Protein AF-A0A701IYI7-F1 (afdb_monomer)

Nearest PDB structures (foldseek):
  9gvq-assembly1_B  TM=8.393E-01  e=8.254E-01  Homo sapiens
  9gvq-assembly1_A  TM=9.088E-01  e=8.254E-01  Homo sapiens
  4s20-assembly2_K  TM=3.646E-01  e=5.210E+00  Escherichia coli

Foldseek 3Di:
DDDDDDDDDDDDDPPPDDDDPPPPPPPPPPDDCVVVPPPPDDPPPDFQFDDDPNDTHHAQDWDADPNWIWGFHADPVDDDSHRTDTDTDDD

InterPro domains:
  IPR009971 Protein of unknown function DUF1496 [PF07383] (34-90)

Organism: Salmonella typhimurium (NCBI:txid90371)

pLDDT: mean 76.8, std 16.93, range [44.91, 97.44]

Secondary structure (DSSP, 8-state):
--------------------------------GGGT--SS------TT-EEETTEEE-TT-EEEETTEEEEEEE-TT--SS--EEEEEE--

Solvent-accessible surface area (backbone atoms only — not comparable to full-atom values): 6407 Å² total; per-residue (Å²): 134,90,78,89,81,87,81,92,79,84,86,81,83,84,81,86,76,76,95,76,86,76,83,66,79,83,78,76,77,84,71,63,70,68,86,74,52,73,80,84,58,71,76,72,81,69,68,54,34,30,76,56,94,94,40,83,34,49,75,70,39,73,49,79,55,99,90,42,41,33,29,20,35,76,42,89,88,51,94,56,84,54,36,38,39,78,38,81,48,84,132

Structure (mmCIF, N/CA/C/O backbone):
data_AF-A0A701IYI7-F1
#
_entry.id   AF-A0A701IYI7-F1
#
loop_
_atom_site.group_PDB
_atom_site.id
_atom_site.type_symbol
_atom_site.label_atom_id
_atom_site.label_alt_id
_atom_site.label_comp_id
_atom_site.label_asym_id
_atom_site.label_entity_id
_atom_site.label_seq_id
_atom_site.pdbx_PDB_ins_code
_atom_site.Cartn_x
_atom_site.Cartn_y
_atom_site.Cartn_z
_atom_site.occupancy
_atom_site.B_iso_or_equiv
_atom_site.auth_seq_id
_atom_site.auth_comp_id
_atom_site.auth_asym_id
_atom_site.auth_atom_id
_atom_site.pdbx_PDB_model_num
ATOM 1 N N . MET A 1 1 ? 92.465 -38.023 10.107 1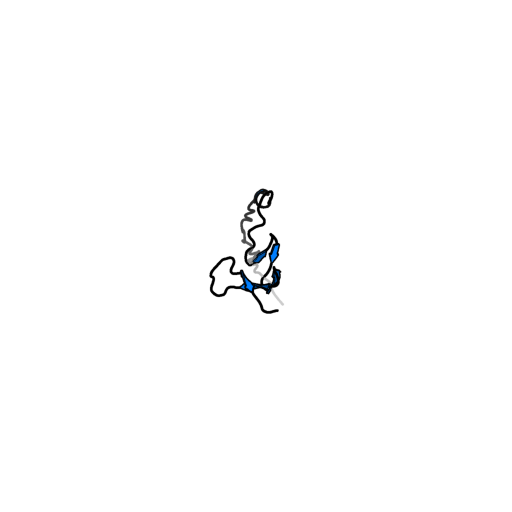.00 44.91 1 MET A N 1
ATOM 2 C CA . MET A 1 1 ? 93.393 -37.214 10.926 1.00 44.91 1 MET A CA 1
ATOM 3 C C . MET A 1 1 ? 93.846 -36.027 10.094 1.00 44.91 1 MET A C 1
ATOM 5 O O . MET A 1 1 ? 94.182 -36.263 8.944 1.00 44.91 1 MET A O 1
ATOM 9 N N . HIS A 1 2 ? 93.901 -34.834 10.705 1.00 46.41 2 HIS A N 1
ATOM 10 C CA . HIS A 1 2 ? 94.446 -33.570 10.171 1.00 46.41 2 HIS A CA 1
ATOM 11 C C . HIS A 1 2 ? 93.615 -32.922 9.040 1.00 46.41 2 HIS A C 1
ATOM 13 O O . HIS A 1 2 ? 93.274 -33.586 8.080 1.00 46.41 2 HIS A O 1
ATOM 19 N N . ARG A 1 3 ? 93.255 -31.637 9.033 1.00 49.88 3 ARG A N 1
ATOM 20 C CA . ARG A 1 3 ? 93.597 -30.462 9.845 1.00 49.88 3 ARG A CA 1
ATOM 21 C C . ARG A 1 3 ? 92.591 -29.364 9.485 1.00 49.88 3 ARG A C 1
ATOM 23 O O . ARG A 1 3 ? 92.230 -29.217 8.324 1.00 49.88 3 ARG A O 1
ATOM 30 N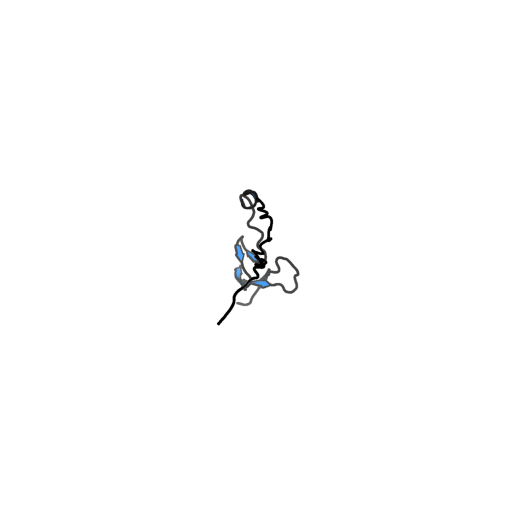 N . SER A 1 4 ? 92.184 -28.611 10.493 1.00 56.09 4 SER A N 1
ATOM 31 C CA . SER A 1 4 ? 91.404 -27.377 10.431 1.00 56.09 4 SER A CA 1
ATOM 32 C C . SER A 1 4 ? 91.970 -26.355 9.439 1.00 56.09 4 SER A C 1
ATOM 34 O O . SER A 1 4 ? 93.191 -26.267 9.328 1.00 56.09 4 SER A O 1
ATOM 36 N N . LEU A 1 5 ? 91.113 -25.505 8.854 1.00 56.16 5 LEU A N 1
ATOM 37 C CA . LEU A 1 5 ? 91.089 -24.054 9.126 1.00 56.16 5 LEU A CA 1
ATOM 38 C C . LEU A 1 5 ? 90.162 -23.280 8.164 1.00 56.16 5 LEU A C 1
ATOM 40 O O . LEU A 1 5 ? 90.251 -23.441 6.956 1.00 56.16 5 LEU A O 1
ATOM 44 N N . VAL A 1 6 ? 89.369 -22.389 8.780 1.00 56.31 6 VAL A N 1
ATOM 45 C CA . VAL A 1 6 ? 88.733 -21.145 8.286 1.00 56.31 6 VAL A CA 1
ATOM 46 C C . VAL A 1 6 ? 87.828 -21.206 7.050 1.00 56.31 6 VAL A C 1
ATOM 48 O O . VAL A 1 6 ? 88.222 -21.639 5.983 1.00 56.31 6 VAL A O 1
ATOM 51 N N . VAL A 1 7 ? 86.632 -20.624 7.155 1.00 60.81 7 VAL A N 1
ATOM 52 C CA . VAL A 1 7 ? 86.391 -19.212 6.806 1.00 60.81 7 VAL A CA 1
ATOM 53 C C . VAL A 1 7 ? 85.024 -18.824 7.380 1.00 60.81 7 VAL A C 1
ATOM 55 O O . VAL A 1 7 ? 83.998 -19.414 7.057 1.00 60.81 7 VAL A O 1
ATOM 58 N N . ALA A 1 8 ? 85.029 -17.829 8.263 1.00 65.94 8 ALA A N 1
ATOM 59 C CA . ALA A 1 8 ? 83.838 -17.090 8.639 1.00 65.94 8 ALA A CA 1
ATOM 60 C C . ALA A 1 8 ? 83.453 -16.166 7.478 1.00 65.94 8 ALA A C 1
ATOM 62 O O . ALA A 1 8 ? 84.279 -15.353 7.073 1.00 65.94 8 ALA A O 1
ATOM 63 N N . VAL A 1 9 ? 82.213 -16.237 6.989 1.00 62.91 9 VAL A N 1
ATOM 64 C CA . VAL A 1 9 ? 81.575 -15.099 6.316 1.00 62.91 9 VAL A CA 1
ATOM 65 C C . VAL A 1 9 ? 80.133 -14.995 6.797 1.00 62.91 9 VAL A C 1
ATOM 67 O O . VAL A 1 9 ? 79.337 -15.925 6.741 1.00 62.91 9 VAL A O 1
ATOM 70 N N . MET A 1 10 ? 79.889 -13.821 7.350 1.00 60.84 10 MET A N 1
ATOM 71 C CA . MET A 1 10 ? 78.659 -13.255 7.862 1.00 60.84 10 MET A CA 1
ATOM 72 C C . MET A 1 10 ? 77.679 -12.924 6.723 1.00 60.84 10 MET A C 1
ATOM 74 O O . MET A 1 10 ? 78.103 -12.697 5.594 1.00 60.84 10 MET A O 1
ATOM 78 N N . ALA A 1 11 ? 76.407 -12.750 7.102 1.00 58.81 11 ALA A N 1
ATOM 79 C CA . ALA A 1 11 ? 75.290 -12.195 6.327 1.00 58.81 11 ALA A CA 1
ATOM 80 C C . ALA A 1 11 ? 74.516 -13.249 5.503 1.00 58.81 11 ALA A C 1
ATOM 82 O O . ALA A 1 11 ? 75.095 -14.074 4.818 1.00 58.81 11 ALA A O 1
ATOM 83 N N . ILE A 1 12 ? 73.184 -13.311 5.518 1.00 60.47 12 ILE A N 1
ATOM 84 C CA . ILE A 1 12 ? 72.186 -12.256 5.719 1.00 60.47 12 ILE A CA 1
ATOM 85 C C . ILE A 1 12 ? 70.904 -12.967 6.182 1.00 60.47 12 ILE A C 1
ATOM 87 O O . ILE A 1 12 ? 70.386 -13.821 5.468 1.00 60.47 12 ILE A O 1
ATOM 91 N N . MET A 1 13 ? 70.390 -12.657 7.372 1.00 64.50 13 MET A N 1
ATOM 92 C CA . MET A 1 13 ? 69.052 -13.103 7.778 1.00 64.50 13 MET A CA 1
ATOM 93 C C . MET A 1 13 ? 68.046 -12.142 7.129 1.00 64.50 13 MET A C 1
ATOM 95 O O . MET A 1 13 ? 68.103 -10.950 7.445 1.00 64.50 13 MET A O 1
ATOM 99 N N . PRO A 1 14 ? 67.142 -12.574 6.229 1.00 57.84 14 PRO A N 1
ATOM 100 C CA . PRO A 1 14 ? 66.088 -11.689 5.769 1.00 57.84 14 PRO A CA 1
ATOM 101 C C . PRO A 1 14 ? 65.055 -11.594 6.895 1.00 57.84 14 PRO A C 1
ATOM 103 O O . PRO A 1 14 ? 64.191 -12.454 7.051 1.00 57.84 14 PRO A O 1
ATOM 106 N N . MET A 1 15 ? 65.157 -10.549 7.714 1.00 65.12 15 MET A N 1
ATOM 107 C CA . MET A 1 15 ? 64.055 -10.129 8.574 1.00 65.12 15 MET A CA 1
ATOM 108 C C . MET A 1 15 ? 62.968 -9.521 7.683 1.00 65.12 15 MET A C 1
ATOM 110 O O . MET A 1 15 ? 62.955 -8.319 7.438 1.00 65.12 15 MET A O 1
ATOM 114 N N . VAL A 1 16 ? 62.058 -10.347 7.169 1.00 65.81 16 VAL A N 1
ATOM 115 C CA . VAL A 1 16 ? 60.803 -9.861 6.581 1.00 65.81 16 VAL A CA 1
ATOM 116 C C . VAL A 1 16 ? 59.798 -9.616 7.708 1.00 65.81 16 VAL A C 1
ATOM 118 O O . VAL A 1 16 ? 59.023 -10.485 8.093 1.00 65.81 16 VAL A O 1
ATOM 121 N N . GLY A 1 17 ? 59.875 -8.423 8.300 1.00 60.31 17 GLY A N 1
ATOM 122 C CA . GLY A 1 17 ? 58.941 -7.938 9.314 1.00 60.31 17 GLY A CA 1
ATOM 123 C C . GLY A 1 17 ? 57.734 -7.225 8.695 1.00 60.31 17 GLY A C 1
ATOM 124 O O . GLY A 1 17 ? 57.895 -6.204 8.041 1.00 60.31 17 GLY A O 1
ATOM 125 N N . LEU A 1 18 ? 56.546 -7.792 8.939 1.00 63.22 18 LEU A N 1
ATOM 126 C CA . LEU A 1 18 ? 55.192 -7.205 8.971 1.00 63.22 18 LEU A CA 1
ATOM 127 C C . LEU A 1 18 ? 54.789 -6.201 7.868 1.00 63.22 18 LEU A C 1
ATOM 129 O O . LEU A 1 18 ? 54.995 -4.994 7.973 1.00 63.22 18 LEU A O 1
ATOM 133 N N . ALA A 1 19 ? 54.019 -6.692 6.894 1.00 56.03 19 ALA A N 1
ATOM 134 C CA . ALA A 1 19 ? 53.091 -5.859 6.137 1.00 56.03 19 ALA A CA 1
ATOM 135 C C . ALA 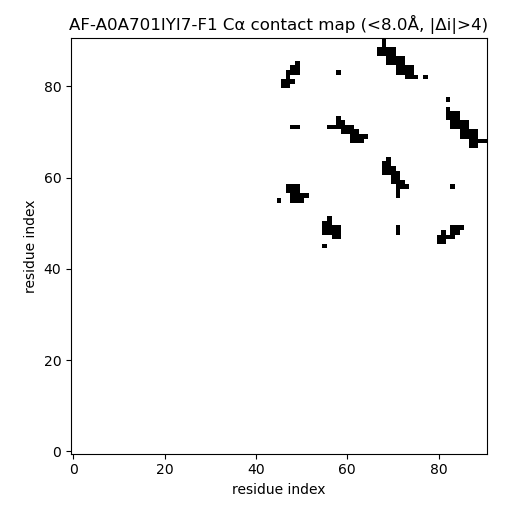A 1 19 ? 51.890 -5.485 7.026 1.00 56.03 19 ALA A C 1
ATOM 137 O O . ALA A 1 19 ? 51.025 -6.319 7.282 1.00 56.03 19 ALA A O 1
ATOM 138 N N . ASN A 1 20 ? 51.809 -4.236 7.484 1.00 59.97 20 ASN A N 1
ATOM 139 C CA . ASN A 1 20 ? 50.527 -3.631 7.855 1.00 59.97 20 ASN A CA 1
ATOM 140 C C . ASN A 1 20 ? 50.566 -2.111 7.659 1.00 59.97 20 ASN A C 1
ATOM 142 O O . ASN A 1 20 ? 50.581 -1.339 8.612 1.00 59.97 20 ASN A O 1
ATOM 146 N N . GLN A 1 21 ? 50.588 -1.675 6.400 1.00 59.88 21 GLN A N 1
ATOM 147 C CA . GLN A 1 21 ? 50.216 -0.305 6.047 1.00 59.88 21 GLN A CA 1
ATOM 148 C C . GLN A 1 21 ? 48.761 -0.288 5.582 1.00 59.88 21 GLN A C 1
ATOM 150 O O . GLN A 1 21 ? 48.457 0.009 4.433 1.00 59.88 21 GLN A O 1
ATOM 155 N N . ASN A 1 22 ? 47.836 -0.609 6.484 1.00 58.84 22 ASN A N 1
ATOM 156 C CA . ASN A 1 22 ? 46.467 -0.132 6.345 1.00 58.84 22 ASN A CA 1
ATOM 157 C C . ASN A 1 22 ? 46.271 1.053 7.293 1.00 58.84 22 ASN A C 1
ATOM 159 O O . ASN A 1 22 ? 45.509 0.990 8.254 1.00 58.84 22 ASN A O 1
ATOM 163 N N . SER A 1 23 ? 46.973 2.150 7.008 1.00 59.25 23 SER A N 1
ATOM 164 C CA . SER A 1 23 ? 46.633 3.471 7.535 1.00 59.25 23 SER A CA 1
ATOM 165 C C . SER A 1 23 ? 45.360 3.949 6.836 1.00 59.25 23 SER A C 1
ATOM 167 O O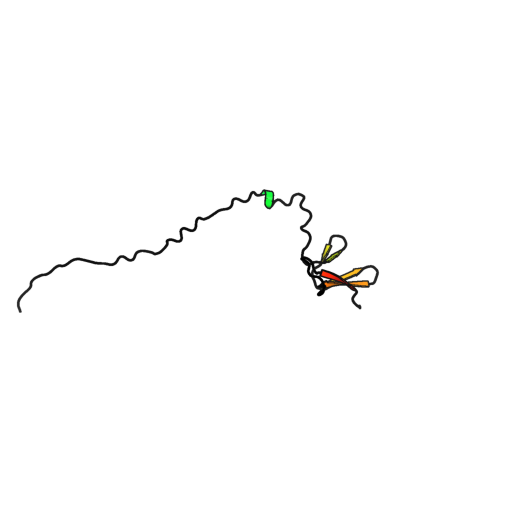 . SER A 1 23 ? 45.390 4.838 5.990 1.00 59.25 23 SER A O 1
ATOM 169 N N . ARG A 1 24 ? 44.227 3.313 7.147 1.00 63.09 24 ARG A N 1
ATOM 170 C CA . ARG A 1 24 ? 42.924 3.923 6.902 1.00 63.09 24 ARG A CA 1
ATOM 171 C C . ARG A 1 24 ? 42.777 5.023 7.949 1.00 63.09 24 ARG A C 1
ATOM 173 O O . ARG A 1 24 ? 42.818 4.693 9.133 1.00 63.09 24 ARG A O 1
ATOM 180 N N . PRO A 1 25 ? 42.667 6.305 7.566 1.00 63.41 25 PRO A N 1
ATOM 181 C CA . PRO A 1 25 ? 42.272 7.311 8.531 1.00 63.41 25 PRO A CA 1
ATOM 182 C C . PRO A 1 25 ? 40.897 6.899 9.060 1.00 63.41 25 PRO A C 1
ATOM 184 O O . PRO A 1 25 ? 39.959 6.713 8.282 1.00 63.41 25 PRO A O 1
ATOM 187 N N . ASP A 1 26 ? 40.806 6.685 10.369 1.00 64.56 26 ASP A N 1
ATOM 188 C CA . ASP A 1 26 ? 39.543 6.462 11.062 1.00 64.56 26 ASP A CA 1
ATOM 189 C C . ASP A 1 26 ? 38.809 7.809 11.059 1.00 64.56 26 ASP A C 1
ATOM 191 O O . ASP A 1 26 ? 38.990 8.660 11.930 1.00 64.56 26 ASP A O 1
ATOM 195 N N . ILE A 1 27 ? 38.096 8.079 9.964 1.00 71.69 27 ILE A N 1
ATOM 196 C CA . ILE A 1 27 ? 37.305 9.295 9.795 1.00 71.69 27 ILE A CA 1
ATOM 197 C C . ILE A 1 27 ? 36.063 9.113 10.663 1.00 71.69 27 ILE A C 1
ATOM 199 O O . ILE A 1 27 ? 35.032 8.618 10.209 1.00 71.69 27 ILE A O 1
ATOM 203 N N . GLN A 1 28 ? 36.170 9.492 11.933 1.00 68.44 28 GLN A N 1
ATOM 204 C CA . GLN A 1 28 ? 35.011 9.577 12.809 1.00 68.44 28 GLN A CA 1
ATOM 205 C C . GLN A 1 28 ? 34.256 10.860 12.487 1.00 68.44 28 GLN A C 1
ATOM 207 O O . GLN A 1 28 ? 34.626 11.961 12.898 1.00 68.44 28 GLN A O 1
ATOM 212 N N . VAL A 1 29 ? 33.198 10.713 11.692 1.00 73.62 29 VAL A N 1
ATOM 213 C CA . VAL A 1 29 ? 32.246 11.789 11.430 1.00 73.62 29 VAL A CA 1
ATOM 214 C C . VAL A 1 29 ? 31.446 11.994 12.713 1.00 73.62 29 VAL A C 1
ATOM 216 O O . VAL A 1 29 ? 30.555 11.208 13.025 1.00 73.62 29 VAL A O 1
ATOM 219 N N . ASN A 1 30 ? 31.791 13.028 13.482 1.00 69.06 30 ASN A N 1
ATOM 220 C CA . ASN A 1 30 ? 30.999 13.444 14.634 1.00 69.06 30 ASN A CA 1
ATOM 221 C C . ASN A 1 30 ? 29.669 14.005 14.122 1.00 69.06 30 ASN A C 1
ATOM 223 O O . ASN A 1 30 ? 29.586 15.162 13.707 1.00 69.06 30 ASN A O 1
ATOM 227 N N . VAL A 1 31 ? 28.653 13.150 14.072 1.00 77.31 31 VAL A N 1
ATOM 228 C CA . VAL A 1 31 ? 27.306 13.550 13.694 1.00 77.31 31 VAL A CA 1
ATOM 229 C C . VAL A 1 31 ? 26.620 14.106 14.950 1.00 77.31 31 VAL A C 1
ATOM 231 O O . VAL A 1 31 ? 26.500 13.373 15.934 1.00 77.31 31 VAL A O 1
ATOM 234 N N . PRO A 1 32 ? 26.180 15.377 14.944 1.00 71.69 32 PRO A N 1
ATOM 235 C CA . PRO A 1 32 ? 25.538 15.995 16.099 1.00 71.69 32 PRO A CA 1
ATOM 236 C C . PRO A 1 32 ? 24.298 15.193 16.557 1.00 71.69 32 PRO A C 1
ATOM 238 O O . PRO A 1 32 ? 23.552 14.701 15.710 1.00 71.69 32 PRO A O 1
ATOM 241 N N . PRO A 1 33 ? 24.026 15.023 17.863 1.00 63.91 33 PRO A N 1
ATOM 242 C CA . PRO A 1 33 ? 22.884 14.232 18.345 1.00 63.91 33 PRO A CA 1
ATOM 243 C C . PRO A 1 33 ? 21.517 14.794 17.906 1.00 63.91 33 PRO A C 1
ATOM 245 O O . PRO A 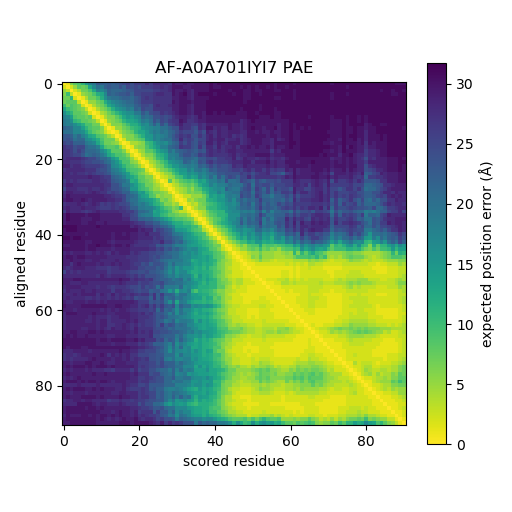1 33 ? 20.497 14.100 17.964 1.00 63.91 33 PRO A O 1
ATOM 248 N N . GLU A 1 34 ? 21.475 16.037 17.427 1.00 60.44 34 GLU A N 1
ATOM 249 C CA . GLU A 1 34 ? 20.284 16.719 16.927 1.00 60.44 34 GLU A CA 1
ATOM 250 C C . GLU A 1 34 ? 19.724 16.075 15.647 1.00 60.44 34 GLU A C 1
ATOM 252 O O . GLU A 1 34 ? 18.518 16.141 15.434 1.00 60.44 34 GLU A O 1
ATOM 257 N N . VAL A 1 35 ? 20.533 15.378 14.833 1.00 58.81 35 VAL A N 1
ATOM 258 C CA . VAL A 1 35 ? 20.022 14.622 13.660 1.00 58.81 35 VAL A CA 1
ATOM 259 C C . VAL A 1 35 ? 19.388 13.280 14.034 1.00 58.81 35 VAL A C 1
ATOM 261 O O . VAL A 1 35 ? 18.667 12.703 13.225 1.00 58.81 35 VAL A O 1
ATOM 264 N N . PHE A 1 36 ? 19.595 12.802 15.263 1.00 57.44 36 PHE A N 1
ATOM 265 C CA . PHE A 1 36 ? 18.864 11.658 15.825 1.00 57.44 36 PHE A CA 1
ATOM 266 C C . PHE A 1 36 ? 17.678 12.097 16.691 1.00 57.44 36 PHE A C 1
ATOM 268 O O . PHE A 1 36 ? 16.859 11.276 17.104 1.00 57.44 36 PHE A O 1
ATOM 275 N N . SER A 1 37 ? 17.575 13.396 16.975 1.00 54.66 37 SER A N 1
ATOM 276 C CA . SER A 1 37 ? 16.537 13.956 17.827 1.00 54.66 37 SER A CA 1
ATOM 277 C C . SER A 1 37 ? 15.276 14.229 17.009 1.00 54.66 37 SER A C 1
ATOM 279 O O . SER A 1 37 ? 14.983 15.361 16.636 1.00 54.66 37 SER A O 1
ATOM 281 N N . THR A 1 38 ? 14.476 13.186 16.787 1.00 56.94 38 THR A N 1
ATOM 282 C CA . THR A 1 38 ? 13.078 13.271 16.328 1.00 56.94 38 THR A CA 1
ATOM 283 C C . THR A 1 38 ? 12.197 13.934 17.400 1.00 56.94 38 THR A C 1
ATOM 285 O O . THR A 1 38 ? 11.287 13.316 17.949 1.00 56.94 38 THR A O 1
ATOM 288 N N . ARG A 1 39 ? 12.451 15.193 17.769 1.00 48.88 39 ARG A N 1
ATOM 289 C CA . ARG A 1 39 ? 11.540 15.973 18.618 1.00 48.88 39 ARG A CA 1
ATOM 290 C C . ARG A 1 39 ? 10.770 16.927 17.708 1.00 48.88 39 ARG A C 1
ATOM 292 O O . ARG A 1 39 ? 11.243 18.009 17.393 1.00 48.88 39 ARG A O 1
ATOM 299 N N . GLY A 1 40 ? 9.604 16.469 17.244 1.00 55.78 40 GLY A N 1
ATOM 300 C CA . GLY A 1 40 ? 8.738 17.188 16.294 1.00 55.78 40 GLY A CA 1
ATOM 301 C C . GLY A 1 40 ? 8.759 16.647 14.861 1.00 55.78 40 GLY A C 1
ATOM 302 O O . GLY A 1 40 ? 8.102 17.200 13.985 1.00 55.78 40 GLY A O 1
ATOM 303 N N . GLN A 1 41 ? 9.483 15.557 14.610 1.00 51.09 41 GLN A N 1
ATOM 304 C CA . GLN A 1 41 ? 9.499 14.898 13.311 1.00 51.09 41 GLN A CA 1
ATOM 305 C C . GLN A 1 41 ? 8.197 14.109 13.170 1.00 51.09 41 GLN A C 1
ATOM 307 O O . GLN A 1 41 ? 7.992 13.131 13.890 1.00 51.09 41 GLN A O 1
ATOM 312 N N . SER A 1 42 ? 7.304 14.552 12.275 1.00 57.91 42 SER A N 1
ATOM 313 C CA . SER A 1 42 ? 6.223 13.702 11.766 1.00 57.91 42 SER A CA 1
ATOM 314 C C . SER A 1 42 ? 6.821 12.321 11.528 1.00 57.91 42 SER A C 1
ATOM 316 O O . SER A 1 42 ? 7.873 12.248 10.879 1.00 57.91 42 SER A O 1
ATOM 318 N N . SER A 1 43 ? 6.222 11.265 12.095 1.00 60.03 43 SER A N 1
ATOM 319 C CA . SER A 1 43 ? 6.639 9.884 11.830 1.00 60.03 43 SER A CA 1
ATOM 320 C C . SER A 1 43 ? 6.958 9.789 10.347 1.00 60.03 43 SER A C 1
ATOM 322 O O . SER A 1 43 ? 6.101 10.180 9.547 1.00 60.03 43 SER A O 1
ATOM 324 N N . GLN A 1 44 ? 8.199 9.430 9.993 1.00 65.81 44 GLN A N 1
ATOM 325 C CA . GLN A 1 44 ? 8.635 9.503 8.599 1.00 65.81 44 GLN A CA 1
ATOM 326 C C . GLN A 1 44 ? 7.553 8.879 7.711 1.00 65.81 44 GLN A C 1
ATOM 328 O O . GLN A 1 44 ? 7.020 7.830 8.094 1.00 65.81 44 GLN A O 1
ATOM 333 N N . PRO A 1 45 ? 7.168 9.538 6.598 1.00 71.25 45 PRO A N 1
ATOM 334 C CA . PRO A 1 45 ? 6.107 9.034 5.745 1.00 71.25 45 PRO A CA 1
ATOM 335 C C . PRO A 1 45 ? 6.453 7.597 5.394 1.00 71.25 45 PRO A C 1
ATOM 337 O O . PRO A 1 45 ? 7.539 7.310 4.889 1.00 71.25 45 PRO A O 1
ATOM 340 N N . CYS A 1 46 ? 5.565 6.690 5.775 1.00 82.38 46 CYS A N 1
ATOM 341 C CA . CYS A 1 46 ? 5.861 5.281 5.712 1.00 82.38 46 CYS A CA 1
ATOM 342 C C . CYS A 1 46 ? 5.999 4.867 4.239 1.00 82.38 46 CYS A C 1
ATOM 344 O O . CYS A 1 46 ? 5.061 4.946 3.442 1.00 82.38 46 CYS A O 1
ATOM 346 N N . ILE A 1 47 ? 7.226 4.503 3.872 1.00 81.88 47 ILE A N 1
ATOM 347 C CA . ILE A 1 47 ? 7.570 3.993 2.550 1.00 81.88 47 ILE A CA 1
ATOM 348 C C . ILE A 1 47 ? 7.166 2.518 2.501 1.00 81.88 47 ILE A C 1
ATOM 350 O O . ILE A 1 47 ? 7.476 1.761 3.415 1.00 81.88 47 ILE A O 1
ATOM 354 N N . GLN A 1 48 ? 6.455 2.110 1.447 1.00 88.75 48 GLN A N 1
ATOM 355 C CA . GLN A 1 48 ? 5.951 0.738 1.267 1.00 88.75 48 GLN A CA 1
ATOM 356 C C . GLN A 1 48 ? 4.886 0.293 2.291 1.00 88.75 48 GLN A C 1
ATOM 358 O O . GLN A 1 48 ? 4.926 -0.826 2.804 1.00 88.75 48 GLN A O 1
ATOM 363 N N . CYS A 1 49 ? 3.896 1.142 2.564 1.00 93.50 49 CYS A N 1
ATOM 364 C CA . CYS A 1 49 ? 2.717 0.774 3.351 1.00 93.50 49 CYS A CA 1
ATOM 365 C C . CYS A 1 49 ? 1.465 1.513 2.868 1.00 93.50 49 CYS A C 1
ATOM 367 O O . CYS A 1 49 ? 1.549 2.554 2.209 1.00 93.50 49 CYS A O 1
ATOM 369 N N . CYS A 1 50 ? 0.304 0.985 3.240 1.00 94.62 50 CYS A N 1
ATOM 370 C CA . CYS A 1 50 ? -0.961 1.697 3.143 1.00 94.62 50 CYS A CA 1
ATOM 371 C C . CYS A 1 50 ? -1.278 2.369 4.482 1.00 94.62 50 CYS A C 1
ATOM 373 O O . CYS A 1 50 ? -0.960 1.825 5.538 1.00 94.62 50 CYS A O 1
ATOM 375 N N . VAL A 1 51 ? -1.936 3.528 4.453 1.00 93.88 51 VAL A N 1
ATOM 376 C CA . VAL A 1 51 ? -2.317 4.269 5.666 1.00 93.88 51 VAL A CA 1
ATOM 377 C C . VAL A 1 51 ? -3.837 4.310 5.792 1.00 93.88 51 VAL A C 1
ATOM 379 O O . VAL A 1 51 ? -4.542 4.494 4.796 1.00 93.88 51 VAL A O 1
ATOM 382 N N . TYR A 1 52 ? -4.352 4.110 7.004 1.00 94.06 52 TYR A N 1
ATOM 383 C CA . TYR A 1 52 ? -5.770 4.271 7.332 1.00 94.06 52 TYR A CA 1
ATOM 384 C C . TYR A 1 52 ? -5.924 4.765 8.776 1.00 94.06 52 TYR A C 1
ATOM 386 O O . TYR A 1 52 ? -5.378 4.142 9.678 1.00 94.06 52 TYR A O 1
ATOM 394 N N . GLN A 1 53 ? -6.649 5.874 8.993 1.00 91.00 53 GLN A N 1
ATOM 395 C CA . GLN A 1 53 ? -6.831 6.514 10.315 1.00 91.00 53 GLN A CA 1
ATOM 396 C C . GLN A 1 53 ? -5.517 6.661 11.110 1.00 91.00 53 GLN A C 1
ATOM 398 O O . GLN A 1 53 ? -5.426 6.239 12.260 1.00 91.00 53 GLN A O 1
ATOM 403 N N . ASP A 1 54 ? -4.472 7.180 10.460 1.00 88.00 54 ASP A N 1
ATOM 404 C CA . ASP A 1 54 ? -3.139 7.374 11.056 1.00 88.00 54 ASP A CA 1
ATOM 405 C C . ASP A 1 54 ? -2.407 6.082 11.472 1.00 88.00 54 ASP A C 1
ATOM 407 O O . ASP A 1 54 ? -1.378 6.131 12.146 1.00 88.00 54 ASP A O 1
ATOM 411 N N . GLN A 1 55 ? -2.899 4.917 11.043 1.00 90.56 55 GLN A N 1
ATOM 412 C CA . GLN A 1 55 ? -2.234 3.627 11.216 1.00 90.56 55 GLN A CA 1
ATOM 413 C C . GLN A 1 55 ? -1.591 3.161 9.911 1.00 90.56 55 GLN A C 1
ATOM 415 O O . GLN A 1 55 ? -2.182 3.263 8.831 1.00 90.56 55 GLN A O 1
ATOM 420 N N . ASN A 1 56 ? -0.383 2.611 10.029 1.00 93.31 56 ASN A N 1
ATOM 421 C CA . ASN A 1 56 ? 0.407 2.105 8.911 1.00 93.31 56 ASN A CA 1
ATOM 422 C C . ASN A 1 56 ? 0.216 0.591 8.775 1.00 93.31 56 ASN A C 1
ATOM 424 O O . ASN A 1 56 ? 0.351 -0.150 9.747 1.00 93.31 56 ASN A O 1
ATOM 428 N N . TYR A 1 57 ? -0.040 0.128 7.555 1.00 94.38 57 TYR A N 1
ATOM 429 C CA . TYR A 1 57 ? -0.326 -1.267 7.235 1.00 94.38 57 TYR A CA 1
ATOM 430 C C . TYR A 1 57 ? 0.632 -1.787 6.166 1.00 94.38 57 TYR A C 1
ATOM 432 O O . TYR A 1 57 ? 0.768 -1.186 5.100 1.00 94.38 57 TYR A O 1
ATOM 440 N N . SER A 1 58 ? 1.281 -2.920 6.431 1.00 94.38 58 SER A N 1
ATOM 441 C CA . SER A 1 58 ? 2.198 -3.553 5.481 1.00 94.38 58 SER A CA 1
ATOM 442 C C . SER A 1 58 ? 1.469 -4.183 4.289 1.00 94.38 58 SER A C 1
ATOM 444 O O . SER A 1 58 ? 0.259 -4.419 4.324 1.00 94.38 58 SER A O 1
ATOM 446 N N . GLU A 1 59 ? 2.227 -4.507 3.239 1.00 95.56 59 GLU A N 1
ATOM 447 C CA . GLU A 1 59 ? 1.740 -5.294 2.102 1.00 95.56 59 GLU A CA 1
ATOM 448 C C . GLU A 1 59 ? 1.033 -6.575 2.586 1.00 95.56 59 GLU A C 1
ATOM 450 O O . GLU A 1 59 ? 1.500 -7.261 3.497 1.00 95.56 59 GLU A O 1
ATOM 455 N N . GLY A 1 60 ? -0.134 -6.866 2.014 1.00 95.62 60 GLY A N 1
ATOM 456 C CA . GLY A 1 60 ? -0.977 -8.007 2.363 1.00 95.62 60 GLY A CA 1
ATOM 457 C C . GLY A 1 60 ? -1.973 -7.767 3.501 1.00 95.62 60 GLY A C 1
ATOM 458 O O . GLY A 1 60 ? -2.904 -8.564 3.629 1.00 95.62 60 GLY A O 1
ATOM 459 N N . ALA A 1 61 ? -1.843 -6.686 4.281 1.00 96.88 61 ALA A N 1
ATOM 460 C CA . ALA A 1 61 ? -2.768 -6.371 5.371 1.00 96.88 61 ALA A CA 1
ATOM 461 C C . ALA A 1 61 ? -4.213 -6.219 4.877 1.00 96.88 61 ALA A C 1
ATOM 463 O O . ALA A 1 61 ? -4.443 -5.651 3.809 1.00 96.88 61 ALA A O 1
ATOM 464 N N . VAL A 1 62 ? -5.182 -6.684 5.672 1.00 97.06 62 VAL A N 1
ATOM 465 C CA . VAL A 1 62 ? -6.614 -6.619 5.348 1.00 97.06 62 VAL A CA 1
ATOM 466 C C . VAL A 1 62 ? -7.359 -5.847 6.429 1.00 97.06 62 VAL A C 1
ATOM 468 O O . VAL A 1 62 ? -7.238 -6.156 7.613 1.00 97.06 62 VAL A O 1
ATOM 471 N N . ILE A 1 63 ? -8.159 -4.866 6.015 1.00 96.75 63 ILE A N 1
ATOM 472 C CA . ILE A 1 63 ? -9.047 -4.102 6.894 1.00 96.75 63 ILE A CA 1
ATOM 473 C C . ILE A 1 63 ? -10.487 -4.180 6.392 1.00 96.75 63 ILE A C 1
ATOM 475 O O . ILE A 1 63 ? -10.743 -4.317 5.194 1.00 96.75 63 ILE A O 1
ATOM 479 N N . LYS A 1 64 ? -11.441 -4.067 7.318 1.00 96.00 64 LYS A N 1
ATOM 480 C CA . LYS A 1 64 ? -12.862 -3.929 7.001 1.00 96.00 64 LYS A CA 1
ATOM 481 C C . LYS A 1 64 ? -13.283 -2.489 7.249 1.00 96.00 64 LYS A C 1
ATOM 483 O O . LYS A 1 64 ? -13.217 -2.019 8.380 1.00 96.00 64 LYS A O 1
ATOM 488 N N . VAL A 1 65 ? -13.743 -1.814 6.203 1.00 94.44 65 VAL A N 1
ATOM 489 C CA . VAL A 1 65 ? -14.200 -0.421 6.260 1.00 94.44 65 VAL A CA 1
ATOM 490 C C . VAL A 1 65 ? -15.583 -0.372 5.638 1.00 94.44 65 VAL A C 1
ATOM 492 O O . VAL A 1 65 ? -15.754 -0.838 4.519 1.00 94.44 65 VAL A O 1
ATOM 495 N N . GLU A 1 66 ? -16.584 0.119 6.372 1.00 92.50 66 GLU A N 1
ATOM 496 C CA . GLU A 1 66 ? -17.949 0.320 5.845 1.00 92.50 66 GLU A CA 1
ATOM 497 C C . GLU A 1 66 ? -18.552 -0.924 5.155 1.00 92.50 66 GLU A C 1
ATOM 499 O O . GLU A 1 66 ? -19.281 -0.840 4.172 1.00 92.50 66 GLU A O 1
ATOM 504 N N . GLY A 1 67 ? -18.226 -2.119 5.656 1.00 92.62 67 GLY A N 1
ATOM 505 C CA . GLY A 1 67 ? -18.739 -3.378 5.108 1.00 92.62 67 GLY A CA 1
ATOM 506 C C . GLY A 1 67 ? -17.986 -3.928 3.891 1.00 92.62 67 GLY A C 1
ATOM 507 O O . GLY A 1 67 ? -18.303 -5.038 3.471 1.00 9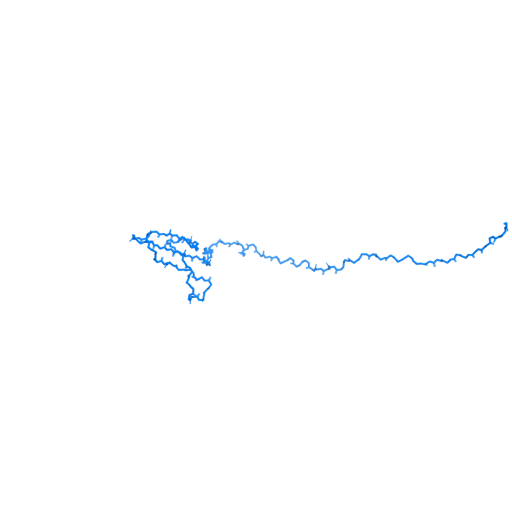2.62 67 GLY A O 1
ATOM 508 N N . VAL A 1 68 ? -16.962 -3.239 3.374 1.00 95.62 68 VAL A N 1
ATOM 509 C CA . VAL A 1 68 ? -16.054 -3.774 2.345 1.00 95.62 68 VAL A CA 1
ATOM 510 C C . VAL A 1 68 ? -14.725 -4.226 2.950 1.00 95.62 68 VAL A C 1
ATOM 512 O O . VAL A 1 68 ? -14.245 -3.643 3.923 1.00 95.62 68 VAL A O 1
ATOM 515 N N . LEU A 1 69 ? -14.119 -5.265 2.369 1.00 96.44 69 LEU A N 1
ATOM 516 C CA . LEU A 1 69 ? -12.743 -5.652 2.678 1.00 96.44 69 LEU A CA 1
ATOM 517 C C . LEU A 1 69 ? -11.779 -4.938 1.740 1.00 96.44 69 LEU A C 1
ATOM 519 O O . LEU A 1 69 ? -11.944 -4.963 0.517 1.00 96.44 69 LEU A O 1
ATOM 523 N N . LEU A 1 70 ? -10.759 -4.324 2.324 1.00 97.19 70 LEU A N 1
ATOM 524 C CA . LEU A 1 70 ? -9.648 -3.714 1.615 1.00 97.19 70 LEU A CA 1
ATOM 525 C C . LEU A 1 70 ? -8.377 -4.474 1.963 1.00 97.19 70 LEU A C 1
ATOM 527 O O . LEU A 1 70 ? -8.118 -4.727 3.136 1.00 97.19 70 LEU A O 1
ATOM 531 N N . GLN A 1 71 ? -7.577 -4.799 0.955 1.00 97.44 71 GLN A N 1
ATOM 532 C CA . GLN A 1 71 ? -6.240 -5.344 1.122 1.00 97.44 71 GLN A CA 1
ATOM 533 C C . GLN A 1 71 ? -5.203 -4.333 0.642 1.00 97.44 71 GLN A C 1
ATOM 535 O O . GLN A 1 71 ? -5.360 -3.741 -0.428 1.00 97.44 71 GLN A O 1
ATOM 540 N N . CYS A 1 72 ? -4.144 -4.141 1.422 1.00 97.00 72 CYS A N 1
ATOM 541 C CA . CYS A 1 72 ? -2.998 -3.347 1.014 1.00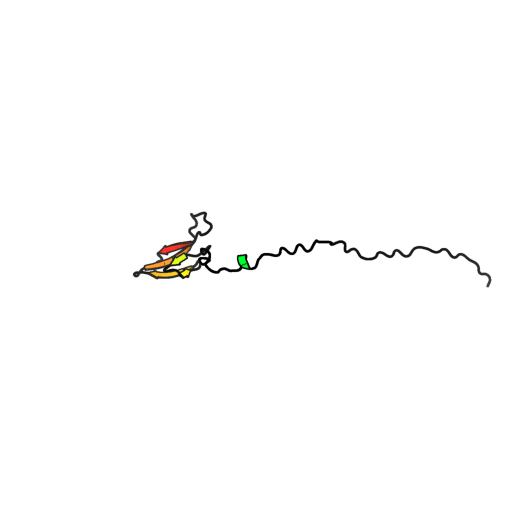 97.00 72 CYS A CA 1
ATOM 542 C C . CYS A 1 72 ? -2.187 -4.156 0.001 1.00 97.00 72 CYS A C 1
ATOM 544 O O . CYS A 1 72 ? -1.604 -5.181 0.349 1.00 97.00 72 CYS A O 1
ATOM 546 N N . GLN A 1 73 ? -2.188 -3.740 -1.260 1.00 96.12 73 GLN A N 1
ATOM 547 C CA . GLN A 1 73 ? -1.560 -4.479 -2.353 1.00 96.12 73 GLN A CA 1
ATOM 548 C C . GLN A 1 73 ? -0.640 -3.576 -3.159 1.00 96.12 73 GLN A C 1
ATOM 550 O O . GLN A 1 73 ? -0.853 -2.368 -3.249 1.00 96.12 73 GLN A O 1
ATOM 555 N N . ARG A 1 74 ? 0.357 -4.180 -3.798 1.00 94.88 74 ARG A N 1
ATOM 556 C CA . ARG A 1 74 ? 1.211 -3.489 -4.755 1.00 94.88 74 ARG A CA 1
ATOM 557 C C . ARG A 1 74 ? 0.447 -3.174 -6.033 1.00 94.88 74 ARG A C 1
ATOM 559 O O . ARG A 1 74 ? -0.161 -4.052 -6.640 1.00 94.88 74 ARG A O 1
ATOM 566 N N . ASP A 1 75 ? 0.513 -1.923 -6.464 1.00 93.81 75 ASP A N 1
ATOM 567 C CA . ASP A 1 75 ? 0.077 -1.541 -7.796 1.00 93.81 75 ASP A CA 1
ATOM 568 C C . ASP A 1 75 ? 1.222 -1.713 -8.797 1.00 93.81 75 ASP A C 1
ATOM 570 O O . ASP A 1 75 ? 2.131 -0.891 -8.877 1.00 93.81 75 ASP A O 1
ATOM 574 N N . GLU A 1 76 ? 1.170 -2.788 -9.582 1.00 91.19 76 GLU A N 1
ATOM 575 C CA . GLU A 1 76 ? 2.209 -3.1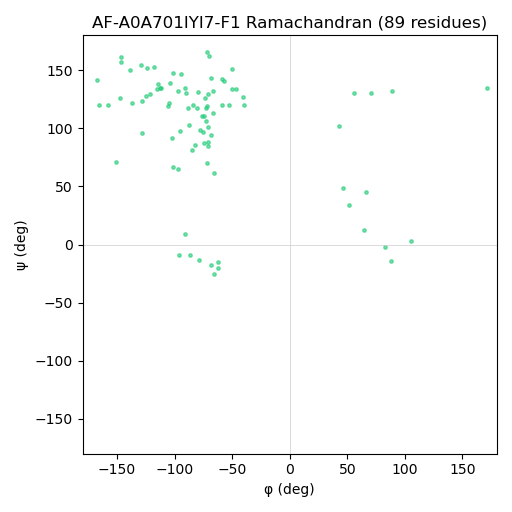36 -10.564 1.00 91.19 76 GLU A CA 1
ATOM 576 C C . GLU A 1 76 ? 2.383 -2.087 -11.670 1.00 91.19 76 GLU A C 1
ATOM 578 O O . GLU A 1 76 ? 3.415 -2.039 -12.334 1.00 91.19 76 GLU A O 1
ATOM 583 N N . LYS A 1 77 ? 1.372 -1.238 -11.878 1.00 90.88 77 LYS A N 1
ATOM 584 C CA . LYS A 1 77 ? 1.383 -0.195 -12.909 1.00 90.88 77 LYS A CA 1
ATOM 585 C C . LYS A 1 77 ? 2.030 1.106 -12.439 1.00 90.88 77 LYS A C 1
ATOM 587 O O . LYS A 1 77 ? 2.244 1.999 -13.256 1.00 90.88 77 LYS A O 1
ATOM 592 N N . THR A 1 78 ? 2.328 1.223 -11.147 1.00 88.69 78 THR A N 1
ATOM 593 C CA . THR A 1 78 ? 2.822 2.456 -10.541 1.00 88.69 78 THR A CA 1
ATOM 594 C C . THR A 1 78 ? 4.319 2.353 -10.259 1.00 88.69 78 THR A C 1
ATOM 596 O O . THR A 1 78 ? 4.774 1.508 -9.490 1.00 88.69 78 THR A O 1
ATOM 599 N N . ILE A 1 79 ? 5.095 3.270 -10.842 1.00 88.69 79 ILE A N 1
ATOM 600 C CA . ILE A 1 79 ? 6.514 3.462 -10.522 1.00 88.69 79 ILE A CA 1
ATOM 601 C C . ILE A 1 79 ? 6.599 4.588 -9.485 1.00 88.69 79 ILE A C 1
ATOM 603 O O . ILE A 1 79 ? 6.526 5.766 -9.823 1.00 88.69 79 ILE A O 1
ATOM 607 N N . SER A 1 80 ? 6.694 4.216 -8.207 1.00 84.62 80 SER A N 1
ATOM 608 C CA . SER A 1 80 ? 6.709 5.124 -7.051 1.00 84.62 80 SER A CA 1
ATOM 609 C C . SER A 1 80 ? 7.591 4.558 -5.935 1.00 84.62 80 SER A C 1
ATOM 611 O O . SER A 1 80 ? 7.777 3.344 -5.839 1.00 84.62 80 SER A O 1
ATOM 613 N N . THR A 1 81 ? 8.093 5.423 -5.051 1.00 86.00 81 THR A N 1
ATOM 614 C CA . THR A 1 81 ? 8.757 5.021 -3.796 1.00 86.00 81 THR A CA 1
ATOM 615 C C . THR A 1 81 ? 7.781 4.402 -2.787 1.00 86.00 81 THR A C 1
ATOM 617 O O . THR A 1 81 ? 8.204 3.678 -1.888 1.00 86.00 81 THR A O 1
ATOM 620 N N . ASN A 1 82 ? 6.475 4.625 -2.964 1.00 89.19 82 ASN A N 1
ATOM 621 C CA . ASN A 1 82 ? 5.413 3.887 -2.289 1.00 89.19 82 ASN A CA 1
ATOM 622 C C . ASN A 1 82 ? 4.397 3.357 -3.321 1.00 89.19 82 ASN A C 1
ATOM 624 O O . ASN A 1 82 ? 3.510 4.104 -3.738 1.00 89.19 82 ASN A O 1
ATOM 628 N N . PRO A 1 83 ? 4.535 2.096 -3.770 1.00 93.19 83 PRO A N 1
ATOM 629 C CA . PRO A 1 83 ? 3.640 1.499 -4.757 1.00 93.19 83 PRO A CA 1
ATOM 630 C C . PRO A 1 83 ? 2.439 0.768 -4.128 1.00 93.19 83 PRO A C 1
ATOM 632 O O . PRO A 1 83 ? 1.757 0.031 -4.837 1.00 93.19 83 PRO A O 1
ATOM 635 N N . LEU A 1 84 ? 2.196 0.885 -2.815 1.00 95.69 84 LEU A N 1
ATOM 636 C CA . LEU A 1 84 ? 1.110 0.159 -2.151 1.00 95.69 84 LEU A CA 1
ATOM 637 C C . LEU A 1 84 ? -0.190 0.969 -2.119 1.00 95.69 84 LEU A C 1
ATOM 639 O O . LEU A 1 84 ? -0.197 2.154 -1.791 1.00 95.69 84 LEU A O 1
ATOM 643 N N . VAL A 1 85 ? -1.303 0.310 -2.442 1.00 95.19 85 VAL A N 1
ATOM 644 C CA . VAL A 1 85 ? -2.641 0.904 -2.512 1.00 95.19 85 VAL A CA 1
ATOM 645 C C . VAL A 1 85 ? -3.691 -0.026 -1.905 1.00 95.19 85 VAL A C 1
ATOM 647 O O . VAL A 1 85 ? -3.582 -1.252 -1.972 1.00 95.19 85 VAL A O 1
ATOM 650 N N . TRP A 1 86 ? -4.753 0.553 -1.344 1.00 96.88 86 TRP A N 1
ATOM 651 C CA . TRP A 1 86 ? -5.910 -0.215 -0.888 1.00 96.88 86 TRP A CA 1
ATOM 652 C C . TRP A 1 86 ? -6.720 -0.730 -2.083 1.00 96.88 86 TRP A C 1
ATOM 654 O O . TRP A 1 86 ? -7.262 0.047 -2.870 1.00 96.88 86 TRP A O 1
ATOM 664 N N . ARG A 1 87 ? -6.841 -2.054 -2.204 1.00 95.94 87 ARG A N 1
ATOM 665 C CA . ARG A 1 87 ? -7.659 -2.736 -3.216 1.00 95.94 87 ARG A CA 1
ATOM 666 C C . ARG A 1 87 ? -8.832 -3.427 -2.538 1.00 95.94 87 ARG A C 1
ATOM 668 O O . ARG A 1 87 ? -8.655 -4.109 -1.535 1.00 95.94 87 ARG A O 1
ATOM 675 N N . ARG A 1 88 ? -10.035 -3.286 -3.095 1.00 95.81 88 ARG A N 1
ATOM 676 C CA . ARG A 1 88 ? -11.187 -4.074 -2.638 1.00 95.81 88 ARG A CA 1
ATOM 677 C C . ARG A 1 88 ? -10.960 -5.544 -2.961 1.00 95.81 88 ARG A C 1
ATOM 679 O O . ARG A 1 88 ? -10.628 -5.874 -4.097 1.00 95.81 88 ARG A O 1
ATOM 686 N N . VAL A 1 89 ? -11.194 -6.407 -1.982 1.00 94.88 89 VAL A N 1
ATOM 687 C CA . VAL A 1 89 ? -11.152 -7.861 -2.153 1.00 94.88 89 VAL A CA 1
ATOM 688 C C . VAL A 1 89 ? -12.522 -8.454 -1.860 1.00 94.88 89 VAL A C 1
ATOM 690 O O . VAL A 1 89 ? -13.329 -7.871 -1.130 1.00 94.88 89 VAL A O 1
ATOM 693 N N . LYS A 1 90 ? -12.811 -9.595 -2.486 1.00 89.38 90 LYS A N 1
ATOM 694 C CA . LYS A 1 90 ? -14.003 -10.367 -2.137 1.00 89.38 90 LYS A CA 1
ATOM 695 C C . LYS A 1 90 ? -13.812 -10.949 -0.726 1.00 89.38 90 LYS A C 1
ATOM 697 O O . LYS A 1 90 ? -12.672 -11.281 -0.395 1.00 89.38 90 LYS A O 1
ATOM 702 N N . PRO A 1 91 ? -14.880 -11.014 0.086 1.00 69.81 91 PRO A N 1
ATOM 703 C CA . P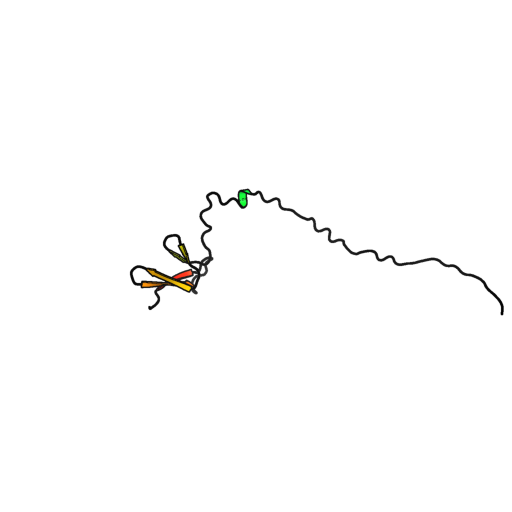RO A 1 91 ? -14.852 -11.727 1.357 1.00 69.81 91 PRO A CA 1
ATOM 704 C C . PRO A 1 91 ? -14.587 -13.220 1.180 1.00 69.81 91 PRO A C 1
ATOM 706 O O . PRO A 1 91 ? -14.923 -13.758 0.098 1.00 69.81 91 PRO A O 1
#

Radius of gyration: 35.47 Å; Cα contacts (8 Å, |Δi|>4): 79; chains: 1; bounding box: 113×54×32 Å

Sequence (91 aa):
MHRSLVVAVMAIMPMVGLANQNSRPDIQVNVPPEVFSTRGQSSQPCIQCCVYQDQNYSEGAVIKVEGVLLQCQRDEKTISTNPLVWRRVKP

Mean predicted aligned error: 17.67 Å